Protein AF-A0A963RMM1-F1 (afdb_monomer_lite)

pLDDT: mean 77.91, std 15.79, range [38.94, 96.81]

Radius of gyration: 25.38 Å; chains: 1; bounding box: 65×48×56 Å

Secondary structure (DSSP, 8-state):
-PPPPGGG-HHHHHHHHHHHHHHHHHHHHHHHHHHHHHHHHHHHH-SS--HHHHHHHHHHHHHHHHHHHHHHHHHHHHHHTTTTTT----HHHH-TT-----GGG-----

Foldseek 3Di:
DQDDQLVVDVVLVVVLVVVLVVVLVVQLVVLVVVLVVVVVVCVVPDPDDDPVVSVVSSCVSSVVSSVVSNVVSVVVSVVVSCPVVSPPPCPVVVDVPPPPPPPVPPDPDD

Sequence (110 aa):
MTLPSPLDNPANAAHAWARYRRLMRFMLAFTVLVVMVALGVIWWQVDDVSPHFFIATALGIGFSMLLMSALMGLVFLSAGTGHDGSVQHSLDDLDPHAPRVDRRNVGWKE

Structure (mmCIF, N/CA/C/O backbone):
data_AF-A0A963RMM1-F1
#
_entry.id   AF-A0A963RMM1-F1
#
loop_
_atom_site.group_PDB
_atom_site.id
_atom_site.type_symbol
_atom_site.label_atom_id
_atom_site.label_alt_id
_atom_site.label_comp_id
_atom_site.label_asym_id
_atom_site.label_entity_id
_atom_site.label_seq_id
_atom_site.pdbx_PDB_ins_code
_atom_site.Cartn_x
_atom_site.Cartn_y
_atom_site.Cartn_z
_atom_site.occupancy
_atom_site.B_iso_or_equiv
_atom_site.auth_seq_id
_atom_site.auth_comp_id
_atom_site.auth_asym_id
_atom_site.auth_atom_id
_atom_site.pdbx_PDB_model_num
ATOM 1 N N . MET A 1 1 ? 35.405 -2.165 -23.005 1.00 38.94 1 MET A N 1
ATOM 2 C CA . MET A 1 1 ? 34.532 -0.972 -22.945 1.00 38.94 1 MET A CA 1
ATOM 3 C C . MET A 1 1 ? 33.122 -1.495 -22.739 1.00 38.94 1 MET A C 1
ATOM 5 O O . MET A 1 1 ? 32.641 -2.205 -23.609 1.00 38.94 1 MET A O 1
ATOM 9 N N . THR A 1 2 ? 32.535 -1.290 -21.561 1.00 45.66 2 THR A N 1
ATOM 10 C CA . THR A 1 2 ? 31.210 -1.827 -21.211 1.00 45.66 2 THR A CA 1
ATOM 11 C C . THR A 1 2 ? 30.140 -1.153 -22.065 1.00 45.66 2 THR A C 1
ATOM 13 O O . THR A 1 2 ? 30.146 0.072 -22.192 1.00 45.66 2 THR A O 1
ATOM 16 N N . LEU A 1 3 ? 29.250 -1.938 -22.675 1.00 52.84 3 LEU A N 1
ATOM 17 C CA . LEU A 1 3 ? 28.110 -1.402 -23.418 1.00 52.84 3 LEU A CA 1
ATOM 18 C C . LEU A 1 3 ? 27.245 -0.522 -22.493 1.00 52.84 3 LEU A C 1
ATOM 20 O O . LEU A 1 3 ? 27.120 -0.849 -21.310 1.00 52.84 3 LEU A O 1
ATOM 24 N N . PRO A 1 4 ? 26.670 0.587 -23.000 1.00 51.12 4 PRO A N 1
ATOM 25 C CA . PRO A 1 4 ? 25.810 1.463 -22.211 1.00 51.12 4 PRO A CA 1
ATOM 26 C C . PRO A 1 4 ? 24.682 0.666 -21.558 1.00 51.12 4 PRO A C 1
ATOM 28 O O . PRO A 1 4 ? 24.010 -0.128 -22.223 1.00 51.12 4 PRO A O 1
ATOM 31 N N . SER A 1 5 ? 24.486 0.872 -20.258 1.00 53.03 5 SER A N 1
ATOM 32 C CA . SER A 1 5 ? 23.436 0.200 -19.505 1.00 53.03 5 SER A CA 1
ATOM 33 C C . SER A 1 5 ? 22.070 0.658 -20.032 1.00 53.03 5 SER A C 1
ATOM 35 O O . SER A 1 5 ? 21.821 1.862 -20.112 1.00 53.03 5 SER A O 1
ATOM 37 N N . PRO A 1 6 ? 21.133 -0.253 -20.353 1.00 54.91 6 PRO A N 1
ATOM 38 C CA . PRO A 1 6 ? 19.763 0.106 -20.739 1.00 54.91 6 PRO A CA 1
ATOM 39 C C . PRO A 1 6 ? 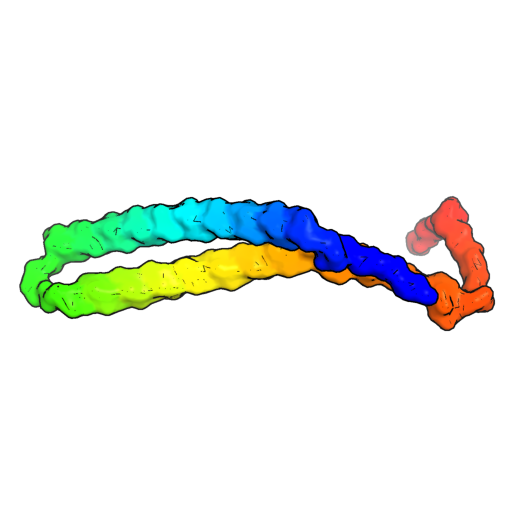18.997 0.970 -19.709 1.00 54.91 6 PRO A C 1
ATOM 41 O O . PRO A 1 6 ? 17.935 1.509 -20.039 1.00 54.91 6 PRO A O 1
ATOM 44 N N . LEU A 1 7 ? 19.534 1.116 -18.486 1.00 51.12 7 LEU A N 1
ATOM 45 C CA . LEU A 1 7 ? 19.046 1.987 -17.409 1.00 51.12 7 LEU A CA 1
ATOM 46 C C . LEU A 1 7 ? 19.521 3.450 -17.492 1.00 51.12 7 LEU A C 1
ATOM 48 O O . LEU A 1 7 ? 18.940 4.291 -16.809 1.00 51.12 7 LEU A O 1
ATOM 52 N N . ASP A 1 8 ? 20.483 3.792 -18.355 1.00 54.88 8 ASP A N 1
ATOM 53 C CA . ASP A 1 8 ? 20.871 5.192 -18.616 1.00 54.88 8 ASP A CA 1
ATOM 54 C C . ASP A 1 8 ? 19.816 5.941 -19.451 1.00 54.88 8 ASP A C 1
ATOM 56 O O . ASP A 1 8 ? 19.914 7.149 -19.676 1.00 54.88 8 ASP A O 1
ATOM 60 N N . ASN A 1 9 ? 18.773 5.233 -19.907 1.00 60.22 9 ASN A N 1
ATOM 61 C CA . ASN A 1 9 ? 17.652 5.816 -20.625 1.00 60.22 9 ASN A CA 1
ATOM 62 C C . ASN A 1 9 ? 16.499 6.176 -19.658 1.00 60.22 9 ASN A C 1
ATOM 64 O O . ASN A 1 9 ? 15.726 5.291 -19.259 1.00 60.22 9 ASN A O 1
ATOM 68 N N . PRO A 1 10 ? 16.305 7.467 -19.320 1.00 63.59 10 PRO A N 1
ATOM 69 C CA . PRO A 1 10 ? 15.276 7.911 -18.375 1.00 63.59 10 PRO A CA 1
ATOM 70 C C . PRO A 1 10 ? 13.847 7.563 -18.821 1.00 63.59 10 PRO A C 1
ATOM 72 O O . PRO A 1 10 ? 12.949 7.449 -17.982 1.00 63.59 10 PRO A O 1
ATOM 75 N N . ALA A 1 11 ? 13.619 7.339 -20.121 1.00 66.62 11 ALA A N 1
ATOM 76 C CA . ALA A 1 11 ? 12.312 6.957 -20.648 1.00 66.62 11 ALA A CA 1
ATOM 77 C C . ALA A 1 11 ? 11.883 5.542 -20.205 1.00 66.62 11 ALA A C 1
ATOM 79 O O . ALA A 1 11 ? 10.712 5.327 -19.878 1.00 66.62 11 ALA A O 1
ATOM 80 N N . ASN A 1 12 ? 12.822 4.592 -20.123 1.00 66.81 12 ASN A N 1
ATOM 81 C CA . ASN A 1 12 ? 12.532 3.205 -19.740 1.00 66.81 12 ASN A CA 1
ATOM 82 C C . ASN A 1 12 ? 12.216 3.088 -18.242 1.00 66.81 12 ASN A C 1
ATOM 84 O O . ASN A 1 12 ? 11.224 2.462 -17.856 1.00 66.81 12 ASN A O 1
ATOM 88 N N . ALA A 1 13 ? 13.000 3.765 -17.397 1.00 69.56 13 ALA A N 1
ATOM 89 C CA . ALA A 1 13 ? 12.771 3.819 -15.954 1.00 69.56 13 ALA A CA 1
ATOM 90 C C . ALA A 1 13 ? 11.425 4.486 -15.608 1.00 69.56 13 ALA A C 1
ATOM 92 O O . ALA A 1 13 ? 10.666 3.984 -14.773 1.00 69.56 13 ALA A O 1
ATOM 93 N N . ALA A 1 14 ? 11.078 5.578 -16.301 1.00 75.00 14 ALA A N 1
ATOM 94 C CA . ALA A 1 14 ? 9.800 6.263 -16.116 1.00 75.00 14 ALA A CA 1
ATOM 95 C C . ALA A 1 14 ? 8.599 5.369 -16.474 1.00 75.00 14 ALA A C 1
ATOM 97 O O . ALA A 1 14 ? 7.598 5.354 -15.748 1.00 75.00 14 ALA A O 1
ATOM 98 N N . HIS A 1 15 ? 8.700 4.592 -17.558 1.00 75.75 15 HIS A N 1
ATOM 99 C CA . HIS A 1 15 ? 7.643 3.670 -17.972 1.00 75.75 15 HIS A CA 1
ATOM 100 C C . HIS A 1 15 ? 7.446 2.520 -16.969 1.00 75.75 15 HIS A C 1
ATOM 102 O O . HIS A 1 15 ? 6.310 2.207 -16.593 1.00 75.75 15 HIS A O 1
ATOM 108 N N . ALA A 1 16 ? 8.537 1.931 -16.470 1.00 79.56 16 ALA A N 1
ATOM 109 C CA . ALA A 1 16 ? 8.487 0.875 -15.459 1.00 79.56 16 ALA A CA 1
ATOM 110 C C . ALA A 1 16 ? 7.868 1.374 -14.137 1.00 79.56 16 ALA A C 1
ATOM 112 O O . ALA A 1 16 ? 6.973 0.735 -13.571 1.00 79.56 16 ALA A O 1
ATOM 113 N N . TRP A 1 17 ? 8.244 2.579 -13.698 1.00 79.25 17 TRP A N 1
ATOM 114 C CA . TRP A 1 17 ? 7.689 3.201 -12.494 1.00 79.25 17 TRP A CA 1
ATOM 115 C C . TRP A 1 17 ? 6.202 3.563 -12.621 1.00 79.25 17 TRP A C 1
ATOM 117 O O . TRP A 1 17 ? 5.435 3.458 -11.658 1.00 79.25 17 TRP A O 1
ATOM 127 N N . ALA A 1 18 ? 5.750 3.974 -13.810 1.00 86.00 18 ALA A N 1
ATOM 128 C CA . ALA A 1 18 ? 4.334 4.239 -14.062 1.00 86.00 18 ALA A CA 1
ATOM 129 C C . ALA A 1 18 ? 3.473 2.974 -13.891 1.00 86.00 18 ALA A C 1
ATOM 131 O O . ALA A 1 18 ? 2.391 3.039 -13.298 1.00 86.00 18 ALA A O 1
ATOM 132 N N . ARG A 1 19 ? 3.966 1.816 -14.351 1.00 84.81 19 ARG A N 1
ATOM 133 C CA . ARG A 1 19 ? 3.291 0.520 -14.174 1.00 84.81 19 ARG A CA 1
ATOM 134 C C . ARG A 1 19 ? 3.243 0.100 -12.708 1.00 84.81 19 ARG A C 1
ATOM 136 O O . ARG A 1 19 ? 2.165 -0.247 -12.229 1.00 84.81 19 ARG A O 1
ATOM 143 N N . TYR A 1 20 ? 4.363 0.206 -11.991 1.00 87.50 20 TYR A N 1
ATOM 144 C CA . TYR A 1 20 ? 4.421 -0.101 -10.558 1.00 87.50 20 TYR A CA 1
ATOM 145 C C . TYR A 1 20 ? 3.408 0.730 -9.758 1.00 87.50 20 TYR A C 1
ATOM 147 O O . TYR A 1 20 ? 2.599 0.180 -9.013 1.00 87.50 20 TYR A O 1
ATOM 155 N N . ARG A 1 21 ? 3.352 2.051 -9.979 1.00 87.69 21 ARG A N 1
ATOM 156 C CA . ARG A 1 21 ? 2.382 2.922 -9.291 1.00 87.69 21 ARG A CA 1
ATOM 157 C C . ARG A 1 21 ? 0.930 2.580 -9.619 1.00 87.69 21 ARG A C 1
ATOM 159 O O . ARG A 1 21 ? 0.070 2.685 -8.747 1.00 87.69 21 ARG A O 1
ATOM 166 N N . ARG A 1 22 ? 0.637 2.172 -10.857 1.00 90.50 22 ARG A N 1
ATOM 167 C CA . ARG A 1 22 ? -0.708 1.719 -11.236 1.00 90.50 22 ARG A CA 1
ATOM 168 C C . ARG A 1 22 ? -1.094 0.456 -10.464 1.00 90.50 22 ARG A C 1
ATOM 170 O O . ARG A 1 22 ? -2.186 0.420 -9.909 1.00 90.50 22 ARG A O 1
ATOM 177 N N . LEU A 1 23 ? -0.196 -0.526 -10.375 1.00 90.25 23 LEU A N 1
ATOM 178 C CA . LEU A 1 23 ? -0.418 -1.751 -9.603 1.00 90.25 23 LEU A CA 1
ATOM 179 C C . LEU A 1 23 ? -0.605 -1.457 -8.107 1.00 90.25 23 LEU A C 1
ATOM 181 O O . LEU A 1 23 ? -1.568 -1.926 -7.508 1.00 90.25 23 LEU A O 1
ATOM 185 N N . MET A 1 24 ? 0.251 -0.612 -7.526 1.00 92.25 24 MET A N 1
ATOM 186 C CA . MET A 1 24 ? 0.155 -0.221 -6.115 1.00 92.25 24 MET A CA 1
ATOM 187 C C . MET A 1 24 ? -1.163 0.481 -5.781 1.00 92.25 24 MET A C 1
ATOM 189 O O . MET A 1 24 ? -1.709 0.272 -4.703 1.00 92.25 24 MET A O 1
ATOM 193 N N . ARG A 1 25 ? -1.722 1.273 -6.704 1.00 93.44 25 ARG A N 1
ATOM 194 C CA . ARG A 1 25 ? -3.055 1.874 -6.526 1.00 93.44 25 ARG A CA 1
ATOM 195 C C . ARG A 1 25 ? -4.166 0.825 -6.484 1.00 93.44 25 ARG A C 1
ATOM 197 O O . ARG A 1 25 ? -5.080 0.964 -5.678 1.00 93.44 25 ARG A O 1
ATOM 204 N N . PHE A 1 26 ? -4.089 -0.209 -7.321 1.00 94.50 26 PHE A N 1
ATOM 205 C CA . PHE A 1 26 ? -5.043 -1.321 -7.273 1.00 94.50 26 PHE A CA 1
ATOM 206 C C . PHE A 1 26 ? -4.913 -2.120 -5.976 1.00 94.50 26 PHE A C 1
ATOM 208 O O . PHE A 1 26 ? -5.924 -2.408 -5.341 1.00 94.50 26 PHE A O 1
ATOM 215 N N . MET A 1 27 ? -3.684 -2.414 -5.549 1.00 92.75 27 MET A N 1
ATOM 216 C CA . MET A 1 27 ? -3.428 -3.085 -4.273 1.00 92.75 27 MET A CA 1
ATOM 217 C C . MET A 1 27 ? -3.920 -2.257 -3.086 1.00 92.75 27 MET A C 1
ATOM 219 O O . MET A 1 27 ? -4.537 -2.806 -2.183 1.00 92.75 27 MET A O 1
ATOM 223 N N . LEU A 1 28 ? -3.761 -0.930 -3.124 1.00 94.50 28 LEU A N 1
ATOM 224 C CA . LEU A 1 28 ? -4.330 -0.041 -2.114 1.00 94.50 28 LEU A CA 1
ATOM 225 C C . LEU A 1 28 ? -5.853 -0.119 -2.058 1.00 94.50 28 LEU A C 1
ATOM 227 O O . LEU A 1 28 ? -6.407 -0.303 -0.979 1.00 94.50 28 LEU A O 1
ATOM 231 N N . ALA A 1 29 ? -6.526 -0.010 -3.204 1.00 96.06 29 ALA A N 1
ATOM 232 C CA . ALA A 1 29 ? -7.981 -0.104 -3.261 1.00 96.06 29 ALA A CA 1
ATOM 233 C C . ALA A 1 29 ? -8.485 -1.456 -2.729 1.00 96.06 29 ALA A C 1
ATOM 235 O O . ALA A 1 29 ? -9.444 -1.497 -1.962 1.00 96.06 29 ALA A O 1
ATOM 236 N N . PHE A 1 30 ? -7.805 -2.548 -3.086 1.00 95.81 30 PHE A N 1
ATOM 237 C CA . PHE A 1 30 ? -8.129 -3.885 -2.599 1.00 95.81 30 PHE A CA 1
ATOM 238 C C . PHE A 1 30 ? -7.919 -4.020 -1.085 1.00 95.81 30 PHE A C 1
ATOM 240 O O . PHE A 1 30 ? -8.817 -4.477 -0.384 1.00 95.81 30 PHE A O 1
ATOM 247 N N . THR A 1 31 ? -6.778 -3.571 -0.556 1.00 94.50 31 THR A N 1
ATOM 248 C CA . THR A 1 31 ? -6.507 -3.595 0.888 1.00 94.50 31 THR A CA 1
ATOM 249 C C . THR A 1 31 ? -7.535 -2.774 1.660 1.00 94.50 31 THR A C 1
ATOM 251 O O . THR A 1 31 ? -8.059 -3.246 2.664 1.00 94.50 31 THR A O 1
ATOM 254 N N . VAL A 1 32 ? -7.880 -1.573 1.182 1.00 95.69 32 VAL A N 1
ATOM 255 C CA . VAL A 1 32 ? -8.922 -0.741 1.804 1.00 95.69 32 VAL A CA 1
ATOM 256 C C . VAL A 1 32 ? -10.266 -1.465 1.804 1.00 95.69 32 VAL A C 1
ATOM 258 O O . VAL A 1 32 ? -10.932 -1.484 2.834 1.00 95.69 32 VAL A O 1
ATOM 261 N N . LEU A 1 33 ? -10.648 -2.101 0.693 1.00 96.81 33 LEU A N 1
ATOM 262 C CA . LEU A 1 33 ? -11.880 -2.887 0.613 1.00 96.81 33 LEU A CA 1
ATOM 263 C C . LEU A 1 33 ? -11.899 -4.013 1.657 1.00 96.81 33 LEU A C 1
ATOM 265 O O . LEU A 1 33 ? -12.870 -4.141 2.398 1.00 96.81 33 LEU A O 1
ATOM 269 N N . VAL A 1 34 ? -10.823 -4.797 1.749 1.00 95.69 34 VAL A N 1
ATOM 270 C CA . VAL A 1 34 ? -10.712 -5.906 2.710 1.00 95.69 34 VAL A CA 1
ATOM 271 C C . VAL A 1 34 ? -10.770 -5.399 4.152 1.00 95.69 34 VAL A C 1
ATOM 273 O O . VAL A 1 34 ? -11.514 -5.953 4.958 1.00 95.69 34 VAL A O 1
ATOM 276 N N . VAL A 1 35 ? -10.037 -4.329 4.475 1.00 95.19 35 VAL A N 1
ATOM 277 C CA . VAL A 1 35 ? -10.049 -3.723 5.815 1.00 95.19 35 VAL A CA 1
ATOM 278 C C . VAL A 1 35 ? -11.448 -3.214 6.160 1.00 95.19 35 VAL A C 1
ATOM 280 O O . VAL A 1 35 ? -11.945 -3.512 7.239 1.00 95.19 35 VAL A O 1
ATOM 283 N N . MET A 1 36 ? -12.122 -2.514 5.245 1.00 95.31 36 MET A N 1
ATOM 284 C CA . MET A 1 36 ? -13.489 -2.027 5.460 1.00 95.31 36 MET A CA 1
ATOM 285 C C . MET A 1 36 ? -14.468 -3.170 5.745 1.00 95.31 36 MET A C 1
ATOM 287 O O . MET A 1 36 ? -15.270 -3.068 6.670 1.00 95.31 36 MET A O 1
ATOM 291 N N . VAL A 1 37 ? -14.376 -4.272 4.993 1.00 95.69 37 VAL A N 1
ATOM 292 C CA . VAL A 1 37 ? -15.202 -5.465 5.228 1.00 95.69 37 VAL A CA 1
ATOM 293 C C . VAL A 1 37 ? -14.8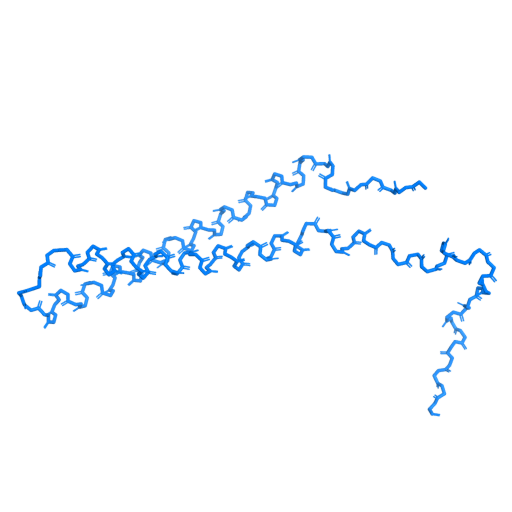95 -6.077 6.594 1.00 95.69 37 VAL A C 1
ATOM 295 O O . VAL A 1 37 ? -15.818 -6.343 7.357 1.00 95.69 37 VAL A O 1
ATOM 298 N N . ALA A 1 38 ? -13.618 -6.255 6.938 1.00 92.69 38 ALA A N 1
ATOM 299 C CA . ALA A 1 38 ? -13.215 -6.829 8.220 1.00 92.69 38 ALA A CA 1
ATOM 300 C C . ALA A 1 38 ? -13.704 -5.988 9.411 1.00 92.69 38 ALA A C 1
ATOM 302 O O . ALA A 1 38 ? -14.282 -6.529 10.351 1.00 92.69 38 ALA A O 1
ATOM 303 N N . LEU A 1 39 ? -13.533 -4.662 9.357 1.00 91.94 39 LEU A N 1
ATOM 304 C CA . LEU A 1 39 ? -14.029 -3.769 10.406 1.00 91.94 39 LEU A CA 1
ATOM 305 C C . LEU A 1 39 ? -15.558 -3.749 10.465 1.00 91.94 39 LEU A C 1
ATOM 307 O O . LEU A 1 39 ? -16.105 -3.715 11.560 1.00 91.94 39 LEU A O 1
ATOM 311 N N . GLY A 1 40 ? -16.247 -3.808 9.321 1.00 91.94 40 GLY A N 1
ATOM 312 C CA . GLY A 1 40 ? -17.709 -3.894 9.274 1.00 91.94 40 GLY A CA 1
ATOM 313 C C . GLY A 1 40 ? -18.247 -5.168 9.929 1.00 91.94 40 GLY A C 1
ATOM 314 O O . GLY A 1 40 ? -19.238 -5.115 10.652 1.00 91.94 40 GLY A O 1
ATOM 315 N N . VAL A 1 41 ? -17.559 -6.300 9.743 1.00 91.56 41 VAL A N 1
ATOM 316 C CA . VAL A 1 41 ? -17.888 -7.560 10.427 1.00 91.56 41 VAL A CA 1
ATOM 317 C C . VAL A 1 41 ? -17.689 -7.431 11.938 1.00 91.56 41 VAL A C 1
ATOM 319 O O . VAL A 1 41 ? -18.572 -7.820 12.698 1.00 91.56 41 VAL A O 1
ATOM 322 N N . ILE A 1 42 ? -16.566 -6.854 12.377 1.00 89.75 42 ILE A N 1
ATOM 323 C CA . ILE A 1 42 ? -16.290 -6.631 13.806 1.00 89.75 42 ILE A CA 1
ATOM 324 C C . ILE A 1 42 ? -17.341 -5.705 14.420 1.00 89.75 42 ILE A C 1
ATOM 326 O O . ILE A 1 42 ? -17.848 -5.991 15.500 1.00 89.75 42 ILE A O 1
ATOM 330 N N . TRP A 1 43 ? -17.694 -4.630 13.716 1.00 86.88 43 TRP A N 1
ATOM 331 C CA . TRP A 1 43 ? -18.681 -3.655 14.170 1.00 86.88 43 TRP A CA 1
ATOM 332 C C . TRP A 1 43 ? -20.064 -4.274 14.395 1.00 86.88 43 TRP A C 1
ATOM 334 O O . TRP A 1 43 ? -20.784 -3.835 15.280 1.00 86.88 43 TRP A O 1
ATOM 344 N N . TRP A 1 44 ? -20.433 -5.306 13.630 1.00 88.75 44 TRP A N 1
ATOM 345 C CA . TRP A 1 44 ? -21.715 -5.985 13.818 1.00 88.75 44 TRP A CA 1
ATOM 346 C C . TRP A 1 44 ? -21.693 -7.041 14.936 1.00 88.75 44 TRP A C 1
ATOM 348 O O . TRP A 1 44 ? -22.734 -7.364 15.499 1.00 88.75 44 TRP A O 1
ATOM 358 N N . GLN A 1 45 ? -20.530 -7.613 15.250 1.00 88.50 45 GLN A N 1
ATOM 359 C CA . GLN A 1 45 ? -20.428 -8.714 16.216 1.00 88.50 45 GLN A CA 1
ATOM 360 C C . GLN A 1 45 ? -20.065 -8.268 17.631 1.00 88.50 45 GLN A C 1
ATOM 362 O O . GLN A 1 45 ? -20.337 -9.009 18.574 1.00 88.50 45 GLN A O 1
ATOM 367 N N . VAL A 1 46 ? -19.405 -7.119 17.783 1.00 84.31 46 VAL A N 1
ATOM 368 C CA . VAL A 1 46 ? -18.824 -6.710 19.063 1.00 84.31 46 VAL A CA 1
ATOM 369 C C . VAL A 1 46 ? -19.367 -5.352 19.484 1.00 84.31 46 VAL A C 1
ATOM 371 O O . VAL A 1 46 ? -19.020 -4.323 18.905 1.00 84.31 46 VAL A O 1
ATOM 374 N N . ASP A 1 47 ? -20.173 -5.366 20.541 1.00 79.00 47 ASP A N 1
ATOM 375 C CA . ASP A 1 47 ? -20.601 -4.163 21.245 1.00 79.00 47 ASP A CA 1
ATOM 376 C C . ASP A 1 47 ? -19.497 -3.688 22.216 1.00 79.00 47 ASP A C 1
ATOM 378 O O . ASP A 1 47 ? -18.777 -4.495 22.805 1.00 79.00 47 ASP A O 1
ATOM 382 N N . ASP A 1 48 ? -19.379 -2.366 22.394 1.00 80.31 48 ASP A N 1
ATOM 383 C CA . ASP A 1 48 ? -18.544 -1.695 23.416 1.00 80.31 48 ASP A CA 1
ATOM 384 C C . ASP A 1 48 ? -17.011 -1.637 23.179 1.00 80.31 48 ASP A C 1
ATOM 386 O O . ASP A 1 48 ? -16.202 -1.562 24.107 1.00 80.31 48 ASP A O 1
ATOM 390 N N . VAL A 1 49 ? -16.569 -1.619 21.914 1.00 80.81 49 VAL A N 1
ATOM 391 C CA . VAL A 1 49 ? -15.140 -1.491 21.561 1.00 80.81 49 VAL A CA 1
ATOM 392 C C . VAL A 1 49 ? -14.715 -0.029 21.370 1.00 80.81 49 VAL A C 1
ATOM 394 O O . VAL A 1 49 ? -15.336 0.730 20.626 1.00 80.81 49 VAL A O 1
ATOM 397 N N . SER A 1 50 ? -13.588 0.362 21.981 1.00 87.88 50 SER A N 1
ATOM 398 C CA . SER A 1 50 ? -13.016 1.710 21.835 1.00 87.88 50 SER A CA 1
ATOM 399 C C . SER A 1 50 ? -12.690 2.054 20.370 1.00 87.88 50 SER A C 1
ATOM 401 O O . SER A 1 50 ? -12.075 1.237 19.676 1.00 87.88 50 SER A O 1
ATOM 403 N N . PRO A 1 51 ? -12.957 3.292 19.904 1.00 86.81 51 PRO A N 1
ATOM 404 C CA . PRO A 1 51 ? -12.618 3.735 18.546 1.00 86.81 51 PRO A CA 1
ATOM 405 C C . PRO A 1 51 ? -11.137 3.553 18.173 1.00 86.81 51 PRO A C 1
ATOM 407 O O . PRO A 1 51 ? -10.803 3.303 17.014 1.00 86.81 51 PRO A O 1
ATOM 410 N N . HIS A 1 52 ? -10.238 3.630 19.160 1.00 91.88 52 HIS A N 1
ATOM 411 C CA . HIS A 1 52 ? -8.796 3.461 18.965 1.00 91.88 52 HIS A CA 1
ATOM 412 C C . HIS A 1 52 ? -8.436 2.066 18.446 1.00 91.88 52 HIS A C 1
ATOM 414 O O . HIS A 1 52 ? -7.500 1.931 17.661 1.00 91.88 52 HIS A O 1
ATOM 420 N N . PHE A 1 53 ? -9.193 1.039 18.843 1.00 90.38 53 PHE A N 1
ATOM 421 C CA . PHE A 1 53 ? -8.973 -0.333 18.395 1.00 90.38 53 PHE A CA 1
ATOM 422 C C . PHE A 1 53 ? -9.168 -0.467 16.884 1.00 90.38 53 PHE A C 1
ATOM 424 O O . PHE A 1 53 ? -8.335 -1.069 16.206 1.00 90.38 53 PHE A O 1
ATOM 431 N N . PHE A 1 54 ? -10.229 0.139 16.345 1.00 89.19 54 PHE A N 1
ATOM 432 C CA . PHE A 1 54 ? -10.518 0.100 14.913 1.00 89.19 54 PHE A CA 1
ATOM 433 C C . PHE A 1 54 ? -9.415 0.793 14.117 1.00 89.19 54 PHE A C 1
ATOM 435 O O . PHE A 1 54 ? -8.933 0.239 13.133 1.00 89.19 54 PHE A O 1
ATOM 442 N N . ILE A 1 55 ? -8.956 1.960 14.581 1.00 90.75 55 ILE A N 1
ATOM 443 C CA . ILE A 1 55 ? -7.884 2.715 13.920 1.00 90.75 55 ILE A CA 1
ATOM 444 C C . ILE A 1 55 ? -6.562 1.939 13.973 1.00 90.75 55 ILE A C 1
ATOM 446 O O . ILE A 1 55 ? -5.900 1.799 12.947 1.00 90.75 55 ILE A O 1
ATOM 450 N N . ALA A 1 56 ? -6.191 1.398 15.138 1.00 94.75 56 ALA A N 1
ATOM 451 C CA . ALA A 1 56 ? -4.964 0.622 15.307 1.00 94.75 56 ALA A CA 1
ATOM 452 C C . ALA A 1 56 ? -4.969 -0.654 14.454 1.00 94.75 56 ALA A C 1
ATOM 454 O O . ALA A 1 56 ? -3.982 -0.957 13.786 1.00 94.75 56 ALA A O 1
ATOM 455 N N . THR A 1 57 ? -6.096 -1.366 14.420 1.00 92.56 57 THR A N 1
ATOM 456 C CA . THR A 1 57 ? -6.269 -2.588 13.622 1.00 92.56 57 THR A CA 1
ATOM 457 C C . THR A 1 57 ? -6.229 -2.284 12.126 1.00 92.56 57 THR A C 1
ATOM 459 O O . THR A 1 57 ? -5.516 -2.955 11.379 1.00 92.56 57 THR A O 1
ATOM 462 N N . ALA A 1 58 ? -6.933 -1.235 11.689 1.00 92.88 58 ALA A N 1
ATOM 463 C CA . ALA A 1 58 ? -6.938 -0.792 10.299 1.00 92.88 58 ALA A CA 1
ATOM 464 C C . ALA A 1 58 ? -5.537 -0.400 9.826 1.00 92.88 58 ALA A C 1
ATOM 466 O O . ALA A 1 58 ? -5.104 -0.827 8.756 1.00 92.88 58 ALA A O 1
ATOM 467 N N . LEU A 1 59 ? -4.817 0.385 10.636 1.00 94.81 59 LEU A N 1
ATOM 468 C CA . LEU A 1 59 ? -3.448 0.783 10.335 1.00 94.81 59 LEU A CA 1
ATOM 469 C C . LEU A 1 59 ? -2.510 -0.417 10.340 1.00 94.81 59 LEU A C 1
ATOM 471 O O . LEU A 1 59 ? -1.752 -0.561 9.394 1.00 94.81 59 LEU A O 1
ATOM 475 N N . GLY A 1 60 ? -2.571 -1.297 11.339 1.00 94.31 60 GLY A N 1
ATOM 476 C CA . GLY A 1 60 ? -1.685 -2.459 11.425 1.00 94.31 60 GLY A CA 1
ATOM 477 C C . GLY A 1 60 ? -1.857 -3.420 10.245 1.00 94.31 60 GLY A C 1
ATOM 478 O O . GLY A 1 60 ? -0.892 -3.743 9.546 1.00 94.31 60 GLY A O 1
ATOM 479 N N . ILE A 1 61 ? -3.095 -3.840 9.973 1.00 94.19 61 ILE A N 1
ATOM 480 C CA . ILE A 1 61 ? -3.394 -4.773 8.878 1.00 94.19 61 ILE A CA 1
ATOM 481 C C . ILE A 1 61 ? -3.189 -4.088 7.524 1.00 94.19 61 ILE A C 1
ATOM 483 O O . ILE A 1 61 ? -2.494 -4.618 6.659 1.00 94.19 61 ILE A O 1
ATOM 487 N N . GLY A 1 62 ? -3.726 -2.880 7.349 1.00 93.81 62 GLY A N 1
ATOM 488 C CA . GLY A 1 62 ? -3.586 -2.131 6.105 1.00 93.81 62 GLY A CA 1
ATOM 489 C C . GLY A 1 62 ? -2.122 -1.852 5.765 1.00 93.81 62 GLY A C 1
ATOM 490 O O . GLY A 1 62 ? -1.683 -2.127 4.650 1.00 93.81 62 GLY A O 1
ATOM 491 N N . PHE A 1 63 ? -1.337 -1.374 6.731 1.00 94.81 63 PHE A N 1
ATOM 492 C CA . PHE A 1 63 ? 0.084 -1.097 6.533 1.00 94.81 63 PHE A CA 1
ATOM 493 C C . PHE A 1 63 ? 0.875 -2.361 6.201 1.00 94.81 63 PHE A C 1
ATOM 495 O O . PHE A 1 63 ? 1.640 -2.351 5.240 1.00 94.81 63 PHE A O 1
ATOM 502 N N . SER A 1 64 ? 0.676 -3.458 6.937 1.00 95.81 64 SER A N 1
ATOM 503 C CA . SER A 1 64 ? 1.397 -4.712 6.678 1.00 95.81 64 SER A CA 1
ATOM 504 C C . SER A 1 64 ? 1.078 -5.301 5.299 1.00 95.81 64 SER A C 1
ATOM 506 O O . SER A 1 64 ? 1.999 -5.688 4.578 1.00 95.81 64 SER A O 1
ATOM 508 N N . MET A 1 65 ? -0.191 -5.293 4.874 1.00 94.75 65 MET A N 1
ATOM 509 C CA . MET A 1 65 ? -0.592 -5.748 3.535 1.00 94.75 65 MET A CA 1
ATOM 510 C C . MET A 1 65 ? 0.021 -4.885 2.426 1.00 94.75 65 MET A C 1
ATOM 512 O O . MET A 1 65 ? 0.544 -5.413 1.442 1.00 94.75 65 MET A O 1
ATOM 516 N N . LEU A 1 66 ? -0.009 -3.557 2.583 1.00 93.94 66 LEU A N 1
ATOM 517 C CA . LEU A 1 66 ? 0.590 -2.633 1.616 1.00 93.94 66 LEU A CA 1
ATOM 518 C C . LEU A 1 66 ? 2.105 -2.768 1.561 1.00 93.94 66 LEU A C 1
ATOM 520 O O . LEU A 1 66 ? 2.667 -2.736 0.470 1.00 93.94 66 LEU A O 1
ATOM 524 N N . LEU A 1 67 ? 2.757 -2.937 2.711 1.00 95.44 67 LEU A N 1
ATOM 525 C CA . LEU A 1 67 ? 4.194 -3.145 2.792 1.00 95.44 67 LEU A CA 1
ATOM 526 C C . LEU A 1 67 ? 4.586 -4.439 2.077 1.00 95.44 67 LEU A C 1
ATOM 528 O O . LEU A 1 67 ? 5.458 -4.411 1.213 1.00 95.44 67 LEU A O 1
ATOM 532 N N . MET A 1 68 ? 3.897 -5.547 2.356 1.00 94.56 68 MET A N 1
ATOM 533 C CA . MET A 1 68 ? 4.143 -6.821 1.678 1.00 94.56 68 MET A CA 1
ATOM 534 C C . MET A 1 68 ? 3.951 -6.702 0.159 1.00 94.56 68 MET A C 1
ATOM 536 O O . MET A 1 68 ? 4.814 -7.127 -0.611 1.00 94.56 68 MET A O 1
ATOM 540 N N . SER A 1 69 ? 2.870 -6.052 -0.283 1.00 92.19 69 SER A N 1
ATOM 541 C CA . SER A 1 69 ? 2.625 -5.789 -1.705 1.00 92.19 69 SER A CA 1
ATOM 542 C C . SER A 1 69 ? 3.693 -4.893 -2.336 1.00 92.19 69 SER A C 1
ATOM 544 O O . SER A 1 69 ? 4.080 -5.130 -3.481 1.00 92.19 69 SER A O 1
ATOM 546 N N . ALA A 1 70 ? 4.142 -3.854 -1.633 1.00 92.31 70 ALA A N 1
ATOM 547 C CA . ALA A 1 70 ? 5.157 -2.930 -2.123 1.00 92.31 70 ALA A CA 1
ATOM 548 C C . ALA A 1 70 ? 6.480 -3.660 -2.341 1.00 92.31 70 ALA A C 1
ATOM 550 O O . ALA A 1 70 ? 7.061 -3.563 -3.419 1.00 92.31 70 ALA A O 1
ATOM 551 N N . LEU A 1 71 ? 6.915 -4.439 -1.346 1.00 93.69 71 LEU A N 1
ATOM 552 C CA . LEU A 1 71 ? 8.141 -5.228 -1.417 1.00 93.69 71 LEU A CA 1
ATOM 553 C C . LEU A 1 71 ? 8.091 -6.220 -2.581 1.00 93.69 71 LEU A C 1
ATOM 555 O O . LEU A 1 71 ? 9.011 -6.253 -3.394 1.00 93.69 71 LEU A O 1
ATOM 559 N N . MET A 1 72 ? 6.991 -6.960 -2.731 1.00 91.44 72 MET A N 1
ATOM 560 C CA . MET A 1 72 ? 6.830 -7.882 -3.856 1.00 91.44 72 MET A CA 1
ATOM 561 C C . MET A 1 72 ? 6.830 -7.150 -5.208 1.00 91.44 72 MET A C 1
ATOM 563 O O . MET A 1 72 ? 7.466 -7.598 -6.160 1.00 91.44 72 MET A O 1
ATOM 567 N N . GLY A 1 73 ? 6.185 -5.985 -5.301 1.00 89.06 73 GLY A N 1
ATOM 568 C CA . GLY A 1 73 ? 6.210 -5.165 -6.513 1.00 89.06 73 GLY A CA 1
ATOM 569 C C . GLY A 1 73 ? 7.597 -4.596 -6.844 1.00 89.06 73 GLY A C 1
ATOM 570 O O . GLY A 1 73 ? 7.959 -4.520 -8.018 1.00 89.06 73 GLY A O 1
ATOM 571 N N . LEU A 1 74 ? 8.389 -4.238 -5.830 1.00 88.81 74 LEU A N 1
ATOM 572 C CA . LEU A 1 74 ? 9.783 -3.809 -5.977 1.00 88.81 74 LEU A CA 1
ATOM 573 C C . LEU A 1 74 ? 10.668 -4.947 -6.500 1.00 88.81 74 LEU A C 1
ATOM 575 O O . LEU A 1 74 ? 11.492 -4.706 -7.378 1.00 88.81 74 LEU A O 1
ATOM 579 N N . VAL A 1 75 ? 10.456 -6.184 -6.040 1.00 86.44 75 VAL A N 1
ATOM 580 C CA . VAL A 1 75 ? 11.153 -7.370 -6.572 1.00 86.44 75 VAL A CA 1
ATOM 581 C C . VAL A 1 75 ? 10.875 -7.543 -8.072 1.00 86.44 75 VAL A C 1
ATOM 583 O O . VAL A 1 75 ? 11.807 -7.730 -8.853 1.00 86.44 75 VAL A O 1
ATOM 586 N N . PHE A 1 76 ? 9.621 -7.392 -8.513 1.00 81.69 76 PHE A N 1
ATOM 587 C CA . PHE A 1 76 ? 9.285 -7.450 -9.943 1.00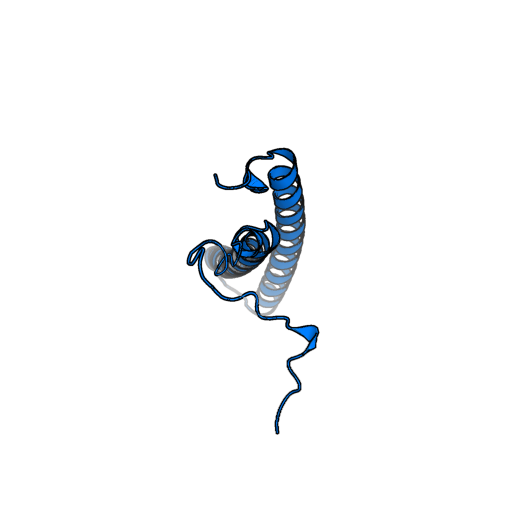 81.69 76 PHE A CA 1
ATOM 588 C C . PHE A 1 76 ? 9.890 -6.303 -10.758 1.00 81.69 76 PHE A C 1
ATOM 590 O O . PHE A 1 76 ? 10.267 -6.503 -11.912 1.00 81.69 76 PHE A O 1
ATOM 597 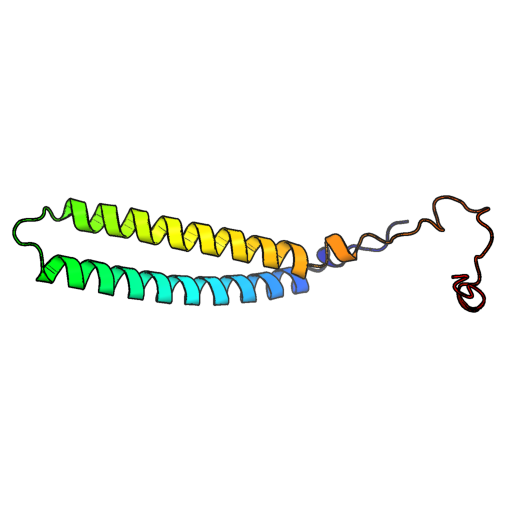N N . LEU A 1 77 ? 9.997 -5.106 -10.177 1.00 82.56 77 LEU A N 1
ATOM 598 C CA . LEU A 1 77 ? 10.680 -3.984 -10.818 1.00 82.56 77 LEU A CA 1
ATOM 599 C C . LEU A 1 77 ? 12.187 -4.255 -10.952 1.00 82.56 77 LEU A C 1
ATOM 601 O O . LEU A 1 77 ? 12.775 -3.936 -11.983 1.00 82.56 77 LEU A O 1
ATOM 605 N N . SER A 1 78 ? 12.794 -4.885 -9.946 1.00 80.38 78 SER A N 1
ATOM 606 C CA . SER A 1 78 ? 14.208 -5.270 -9.965 1.00 80.38 78 SER A CA 1
ATOM 607 C C . SER A 1 78 ? 14.530 -6.235 -11.109 1.00 80.38 78 SER A C 1
ATOM 609 O O . SER A 1 78 ? 15.488 -6.000 -11.834 1.00 80.38 78 SER A O 1
ATOM 611 N N . ALA A 1 79 ? 13.713 -7.275 -11.312 1.00 74.06 79 ALA A N 1
ATOM 612 C CA . ALA A 1 79 ? 13.898 -8.229 -12.413 1.00 74.06 79 ALA A CA 1
ATOM 613 C C . ALA A 1 79 ? 13.478 -7.650 -13.782 1.00 74.06 79 ALA A C 1
ATOM 615 O O . ALA A 1 79 ? 14.094 -7.901 -14.811 1.00 74.06 79 ALA A O 1
ATOM 616 N N . GLY A 1 80 ? 12.418 -6.837 -13.825 1.00 68.25 80 GLY A N 1
ATOM 617 C CA . GLY A 1 80 ? 11.865 -6.313 -15.080 1.00 68.25 80 GLY A CA 1
ATOM 618 C C . GLY A 1 80 ? 12.653 -5.159 -15.711 1.00 68.25 80 GLY A C 1
ATOM 619 O O . GLY A 1 80 ? 12.376 -4.795 -16.852 1.00 68.25 80 GLY A O 1
ATOM 620 N N . THR A 1 81 ? 13.607 -4.560 -14.994 1.00 68.19 81 THR A N 1
ATOM 621 C CA . THR A 1 81 ? 14.404 -3.421 -15.487 1.00 68.19 81 THR A CA 1
ATOM 622 C C . THR A 1 81 ? 15.663 -3.828 -16.260 1.00 68.19 81 THR A C 1
ATOM 624 O O . THR A 1 81 ? 16.363 -2.954 -16.768 1.00 68.19 81 THR A O 1
ATOM 627 N N . GLY A 1 82 ? 15.931 -5.133 -16.414 1.00 57.47 82 GLY A N 1
ATOM 628 C CA . GLY A 1 82 ? 17.063 -5.644 -17.197 1.00 57.47 82 GLY A CA 1
ATOM 629 C C . GLY A 1 82 ? 18.418 -5.529 -16.493 1.00 57.47 82 GLY A C 1
ATOM 630 O O . GLY A 1 82 ? 19.452 -5.617 -17.152 1.00 57.47 82 GLY A O 1
ATOM 631 N N . HIS A 1 83 ? 18.423 -5.325 -15.171 1.00 58.22 83 HIS A N 1
ATOM 632 C CA . HIS A 1 83 ? 19.646 -5.218 -14.373 1.00 58.22 83 HIS A CA 1
ATOM 633 C C . HIS A 1 83 ? 20.448 -6.531 -14.388 1.00 58.22 83 HIS A C 1
ATOM 635 O O . HIS A 1 83 ? 21.646 -6.537 -14.649 1.00 58.22 83 HIS A O 1
ATOM 641 N N . ASP A 1 84 ? 19.757 -7.650 -14.216 1.00 60.41 84 ASP A N 1
ATOM 642 C CA . ASP A 1 84 ? 20.259 -9.023 -14.285 1.00 60.41 84 ASP A CA 1
ATOM 643 C C . ASP A 1 84 ? 20.493 -9.515 -15.724 1.00 60.41 84 ASP A C 1
ATOM 645 O O . ASP A 1 84 ? 21.4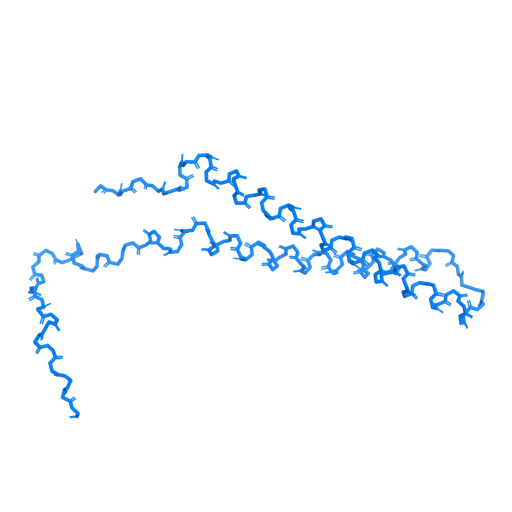42 -10.253 -15.975 1.00 60.41 84 ASP A O 1
ATOM 649 N N . GLY A 1 85 ? 19.696 -9.052 -16.691 1.00 53.94 85 GLY A N 1
ATOM 650 C CA . GLY A 1 85 ? 19.905 -9.344 -18.118 1.00 53.94 85 GLY A CA 1
ATOM 651 C C . GLY A 1 85 ? 21.101 -8.622 -18.759 1.00 53.94 85 GLY A C 1
ATOM 652 O O . GLY A 1 85 ? 21.569 -9.034 -19.818 1.00 53.94 85 GLY A O 1
ATOM 653 N N . SER A 1 86 ? 21.608 -7.551 -18.135 1.00 54.66 86 SER A N 1
ATOM 654 C CA . SER A 1 86 ? 22.766 -6.785 -18.626 1.00 54.66 86 SER A CA 1
ATOM 655 C C . SER A 1 86 ? 24.122 -7.405 -18.274 1.00 54.66 86 SER A C 1
ATOM 657 O O . SER A 1 86 ? 25.156 -6.958 -18.777 1.00 54.66 86 SER A O 1
ATOM 659 N N . VAL A 1 87 ? 24.129 -8.462 -17.456 1.00 57.09 87 VAL A N 1
ATOM 660 C CA . VAL A 1 87 ? 25.327 -9.261 -17.203 1.00 57.09 87 VAL A CA 1
ATOM 661 C C . VAL A 1 87 ? 25.593 -10.102 -18.448 1.00 57.09 87 VAL A C 1
ATOM 663 O O . VAL A 1 87 ? 25.122 -11.229 -18.591 1.00 57.09 87 VAL A O 1
ATOM 666 N N . GLN A 1 88 ? 26.348 -9.537 -19.388 1.00 53.53 88 GLN A N 1
ATOM 667 C CA . GLN A 1 88 ? 26.987 -10.325 -20.431 1.00 53.53 88 GLN A CA 1
ATOM 668 C C . GLN A 1 88 ? 27.857 -11.384 -19.751 1.00 53.53 88 GLN A C 1
ATOM 670 O O . GLN A 1 88 ? 28.866 -11.068 -19.123 1.00 53.53 88 GLN A O 1
ATOM 675 N N . HIS A 1 89 ? 27.474 -12.654 -19.885 1.00 59.91 89 HIS A N 1
ATOM 676 C CA . HIS A 1 89 ? 28.366 -13.783 -19.642 1.00 59.91 89 HIS A CA 1
ATOM 677 C C . HIS A 1 89 ? 29.415 -13.842 -20.755 1.00 59.91 89 HIS A C 1
ATOM 679 O O . HIS A 1 89 ? 29.464 -14.792 -21.532 1.00 59.91 89 HIS A O 1
ATOM 685 N N . SER A 1 90 ? 30.268 -12.827 -20.837 1.00 56.44 90 SER A N 1
ATOM 686 C CA . SER A 1 90 ? 31.480 -12.911 -21.632 1.00 56.44 90 SER A CA 1
ATOM 687 C C . SER A 1 90 ? 32.530 -13.693 -20.849 1.00 56.44 90 SER A C 1
ATOM 689 O O . SER A 1 90 ? 33.538 -13.152 -20.402 1.00 56.44 90 SER A O 1
ATOM 691 N N . LEU A 1 91 ? 32.292 -14.994 -20.664 1.00 57.84 91 LEU A N 1
ATOM 692 C CA . LEU A 1 91 ? 33.391 -15.908 -20.342 1.00 57.84 91 LEU A CA 1
ATOM 693 C C . LEU A 1 91 ? 34.421 -15.907 -21.486 1.00 57.84 91 LEU A C 1
ATOM 695 O O . LEU A 1 91 ? 35.612 -16.049 -21.236 1.00 57.84 91 LEU A O 1
ATOM 699 N N . ASP A 1 92 ? 33.956 -15.626 -22.706 1.00 56.62 92 ASP A N 1
ATOM 700 C CA . ASP A 1 92 ? 34.768 -15.488 -23.914 1.00 56.62 92 ASP A CA 1
ATOM 701 C C . ASP A 1 92 ? 35.666 -14.227 -23.916 1.00 56.62 92 ASP A C 1
ATOM 703 O O . ASP A 1 92 ? 36.683 -14.219 -24.604 1.00 56.62 92 ASP A O 1
ATOM 707 N N . ASP A 1 93 ? 35.352 -13.185 -23.127 1.00 58.81 93 ASP A N 1
ATOM 708 C CA . ASP A 1 93 ? 36.194 -11.972 -23.030 1.00 58.81 93 ASP A CA 1
ATOM 709 C C . ASP A 1 93 ? 37.240 -12.059 -21.899 1.00 58.81 93 ASP A C 1
ATOM 711 O O . ASP A 1 93 ? 38.161 -11.242 -21.844 1.00 58.81 93 ASP A O 1
ATOM 715 N N . LEU A 1 94 ? 37.107 -13.026 -20.981 1.00 62.91 94 LEU A N 1
ATOM 716 C CA . LEU A 1 94 ? 38.038 -13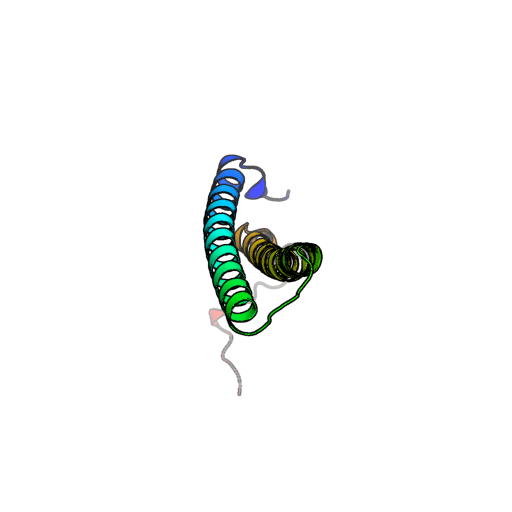.237 -19.861 1.00 62.91 94 LEU A CA 1
ATOM 717 C C . LEU A 1 94 ? 39.244 -14.106 -20.248 1.00 62.91 94 LEU A C 1
ATOM 719 O O . LEU A 1 94 ? 40.294 -13.990 -19.615 1.00 62.91 94 LEU A O 1
ATOM 723 N N . ASP A 1 95 ? 39.117 -14.935 -21.288 1.00 65.31 95 ASP A N 1
ATOM 724 C CA . ASP A 1 95 ? 40.210 -15.736 -21.846 1.00 65.31 95 ASP A CA 1
ATOM 725 C C . ASP A 1 95 ? 40.283 -15.578 -23.381 1.00 65.31 95 ASP A C 1
ATOM 727 O O . ASP A 1 95 ? 39.631 -16.319 -24.121 1.00 65.31 95 ASP A O 1
ATOM 731 N N . PRO A 1 96 ? 41.114 -14.645 -23.888 1.00 65.25 96 PRO A N 1
ATOM 732 C CA . PRO A 1 96 ? 41.325 -14.428 -25.324 1.00 65.25 96 PRO A CA 1
ATOM 733 C C . PRO A 1 96 ? 41.870 -15.650 -26.081 1.00 65.25 96 PRO A C 1
ATOM 735 O O . PRO A 1 96 ? 41.916 -15.640 -27.314 1.00 65.25 96 PRO A O 1
ATOM 738 N N . HIS A 1 97 ? 42.329 -16.679 -25.364 1.00 66.69 97 HIS A N 1
ATOM 739 C CA . HIS A 1 97 ? 42.883 -17.909 -25.918 1.00 66.69 97 HIS A CA 1
ATOM 740 C C . HIS A 1 97 ? 41.959 -19.119 -25.752 1.00 66.69 97 HIS A C 1
ATOM 742 O O . HIS A 1 97 ? 42.341 -20.224 -26.150 1.00 66.69 97 HIS A O 1
ATOM 748 N N . ALA A 1 98 ? 40.738 -18.929 -25.243 1.00 67.38 98 ALA A N 1
ATOM 749 C CA . ALA A 1 98 ? 39.767 -20.004 -25.154 1.00 67.38 98 ALA A CA 1
ATOM 750 C C . ALA A 1 98 ? 39.461 -20.561 -26.563 1.00 67.38 98 ALA A C 1
ATOM 752 O O . ALA A 1 98 ? 39.121 -19.808 -27.485 1.00 67.38 98 ALA A O 1
ATOM 753 N N . PRO A 1 99 ? 39.591 -21.884 -26.784 1.00 66.75 99 PRO A N 1
ATOM 754 C CA . PRO A 1 99 ? 39.262 -22.479 -28.070 1.00 66.75 99 PRO A CA 1
ATOM 755 C C . PRO A 1 99 ? 37.776 -22.255 -28.364 1.00 66.75 99 PRO A C 1
ATOM 757 O O . PRO A 1 99 ? 36.929 -22.490 -27.504 1.00 66.75 99 PRO A O 1
ATOM 760 N N . ARG A 1 100 ? 37.443 -21.825 -29.590 1.00 65.75 100 ARG A N 1
ATOM 761 C CA . ARG A 1 100 ? 36.044 -21.665 -30.018 1.00 65.75 100 ARG A CA 1
ATOM 762 C C . ARG A 1 100 ? 35.351 -23.023 -29.959 1.00 65.75 100 ARG A C 1
ATOM 764 O O . ARG A 1 100 ? 35.504 -23.843 -30.864 1.00 65.75 100 ARG A O 1
ATOM 771 N N . VAL A 1 101 ? 34.598 -23.269 -28.893 1.00 66.25 101 VAL A N 1
ATOM 772 C CA . VAL A 1 101 ? 33.810 -24.491 -28.756 1.00 66.25 101 VAL A CA 1
ATOM 773 C C . VAL A 1 101 ? 32.628 -24.388 -29.717 1.00 66.25 101 VAL A C 1
ATOM 775 O O . VAL A 1 101 ? 31.663 -23.670 -29.459 1.00 66.25 101 VAL A O 1
ATOM 778 N N . ASP A 1 102 ? 32.700 -25.091 -30.851 1.00 66.12 102 ASP A N 1
ATOM 779 C CA . ASP A 1 102 ? 31.562 -25.220 -31.764 1.00 66.12 102 ASP A CA 1
ATOM 780 C C . ASP A 1 102 ? 30.476 -26.072 -31.095 1.00 66.12 102 ASP A C 1
ATOM 782 O O . ASP A 1 102 ? 30.496 -27.306 -31.132 1.00 66.12 102 ASP A O 1
ATOM 786 N N . ARG A 1 103 ? 29.510 -25.393 -30.466 1.00 65.00 103 ARG A N 1
ATOM 787 C CA . ARG A 1 103 ? 28.372 -26.025 -29.787 1.00 65.00 103 ARG A CA 1
ATOM 788 C C . ARG A 1 103 ? 27.493 -26.867 -30.716 1.00 65.00 103 ARG A C 1
ATOM 790 O O . ARG A 1 103 ? 26.716 -27.671 -30.213 1.00 65.00 103 ARG A O 1
ATOM 797 N N . ARG A 1 104 ? 27.616 -26.737 -32.043 1.00 65.75 104 ARG A N 1
ATOM 798 C CA . ARG A 1 104 ? 26.862 -27.562 -33.006 1.00 65.75 104 ARG A CA 1
ATOM 799 C C . ARG A 1 104 ? 27.341 -29.013 -33.045 1.00 65.75 104 ARG A C 1
ATOM 801 O O . ARG A 1 104 ? 26.592 -29.875 -33.486 1.00 65.75 104 ARG A O 1
ATOM 808 N N . ASN A 1 105 ? 28.547 -29.280 -32.542 1.00 59.97 105 ASN A N 1
ATOM 809 C CA . ASN A 1 105 ? 29.165 -30.607 -32.555 1.00 59.97 105 ASN A CA 1
ATOM 810 C C . ASN A 1 105 ? 29.153 -31.277 -31.175 1.00 59.97 105 ASN A C 1
ATOM 812 O O . ASN A 1 105 ? 29.736 -32.347 -31.001 1.00 59.97 105 ASN A O 1
ATOM 816 N N . VAL A 1 106 ? 28.504 -30.659 -30.184 1.00 63.22 106 VAL A N 1
ATOM 817 C CA . VAL A 1 106 ? 28.365 -31.230 -28.843 1.00 63.22 106 VAL A CA 1
ATOM 818 C C . VAL A 1 106 ? 27.226 -32.243 -28.892 1.00 63.22 106 VAL A C 1
ATOM 820 O O . VAL A 1 106 ? 26.097 -31.983 -28.488 1.00 63.22 106 VAL A O 1
ATOM 823 N N . GLY A 1 107 ? 27.528 -33.405 -29.469 1.00 62.66 107 GLY A N 1
ATOM 824 C CA . GLY A 1 107 ? 26.719 -34.597 -29.286 1.00 62.66 107 GLY A CA 1
ATOM 825 C C . GLY A 1 107 ? 26.747 -34.949 -27.806 1.00 62.66 107 GLY A C 1
ATOM 826 O O . GLY A 1 107 ? 27.812 -35.241 -27.261 1.00 62.66 107 GLY A O 1
ATOM 827 N N . TRP A 1 108 ? 25.590 -34.865 -27.156 1.00 62.44 108 TRP A N 1
ATOM 828 C CA . TRP A 1 108 ? 25.394 -35.362 -25.802 1.00 62.44 108 TRP A CA 1
ATOM 829 C C . TRP A 1 108 ? 25.765 -36.846 -25.802 1.00 62.44 108 TRP A C 1
ATOM 831 O O . TRP A 1 108 ? 25.067 -37.662 -26.399 1.00 62.44 108 TRP A O 1
ATOM 841 N N . LYS A 1 109 ? 26.920 -37.179 -25.224 1.00 63.47 109 LYS A N 1
ATOM 842 C CA . LYS A 1 109 ? 27.243 -38.562 -24.892 1.00 63.47 109 LYS A CA 1
ATOM 843 C C . LYS A 1 109 ? 26.485 -38.880 -23.612 1.00 63.47 109 LYS A C 1
ATOM 845 O O . LYS A 1 109 ? 26.685 -38.186 -22.615 1.00 63.47 109 LYS A O 1
ATOM 850 N N . GLU A 1 110 ? 25.584 -39.848 -23.716 1.00 57.41 110 GLU A N 1
ATOM 851 C CA . GLU A 1 110 ? 24.936 -40.516 -22.584 1.00 57.41 110 GLU A CA 1
ATOM 852 C C . GLU A 1 110 ? 25.971 -41.130 -21.632 1.00 57.41 110 GLU A C 1
ATOM 854 O O . GLU A 1 110 ? 27.037 -41.578 -22.126 1.00 57.41 110 GLU A O 1
#